Protein AF-A0A9J6G570-F1 (afdb_monomer_lite)

InterPro domains:
  IPR001507 Zona pellucida domain [PS51034] (1-101)

Sequence (110 aa):
MVIAINDRDKQFDMRVKSCVAHDGLRGPIQLTDDRGCVLRPKMLTAFMKVRDFSGRASVVAFSHFYAFKFPDTIEVQIQCVVEICRHGCPERLSRTREPPDGAGTYSSHQ

Radius of gyration: 17.65 Å; chains: 1; bounding box: 36×53×41 Å

Foldseek 3Di:
DKDFAADPVLFKDKDWAWKWKDPVPDDIDTQHHRRQHGPCCQAKPGWDKDAPPVNPGRIMTDIDGDLDDDPPDNDMDMDIDMDMDTNDDDDDDPPPVPDPPDDDDDDDDD

Secondary structure (DSSP, 8-state):
-EEEE--TT--EEEEEEEEEEE-SSSPPEESB-TTS-BS-TTTBPPPEEEEEETTTEEEEEE-PBPP---SS-S--EEEEEEEEEES-PPP---------S---------

Organism: Haemaphysalis longicornis (NCBI:txid44386)

pLDDT: mean 83.44, std 18.27, range [35.97, 96.62]

Structure (mmCIF, N/CA/C/O backbone):
data_AF-A0A9J6G570-F1
#
_entry.id   AF-A0A9J6G570-F1
#
loop_
_atom_site.group_PDB
_atom_site.id
_atom_site.type_symbol
_atom_site.label_atom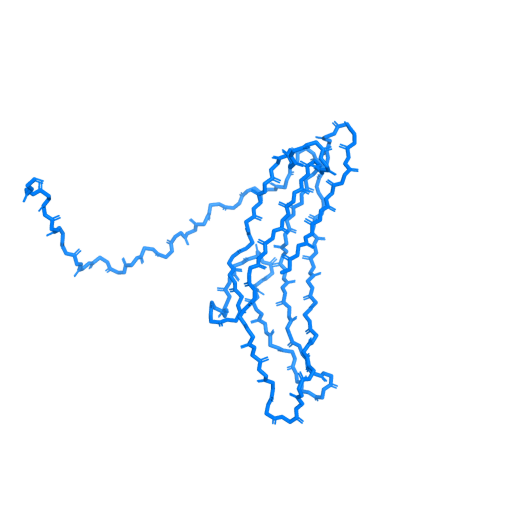_id
_atom_site.label_alt_id
_atom_site.label_comp_id
_atom_site.label_asym_id
_atom_site.label_entity_id
_atom_site.label_seq_id
_atom_site.pdbx_PDB_ins_code
_atom_site.Cartn_x
_atom_site.Cartn_y
_atom_site.Cartn_z
_atom_site.occupancy
_atom_site.B_iso_or_equiv
_atom_site.auth_seq_id
_atom_site.auth_comp_id
_atom_site.auth_asym_id
_atom_site.auth_atom_id
_atom_site.pdbx_PDB_model_num
ATOM 1 N N . MET A 1 1 ? 3.599 0.471 7.929 1.00 90.19 1 MET A N 1
ATOM 2 C CA . MET A 1 1 ? 3.703 -0.712 7.051 1.00 90.19 1 MET A CA 1
ATOM 3 C C . MET A 1 1 ? 4.549 -0.353 5.843 1.00 90.19 1 MET A C 1
ATOM 5 O O . MET A 1 1 ? 4.321 0.707 5.272 1.00 90.19 1 MET A O 1
ATOM 9 N N . VAL A 1 2 ? 5.511 -1.200 5.476 1.00 93.94 2 VAL A N 1
ATOM 10 C CA . VAL A 1 2 ? 6.401 -1.000 4.321 1.00 93.94 2 VAL A CA 1
ATOM 11 C C . VAL A 1 2 ? 6.408 -2.281 3.491 1.00 93.94 2 VAL A C 1
ATOM 13 O O . VAL A 1 2 ? 6.574 -3.365 4.042 1.00 93.94 2 VAL A O 1
ATOM 16 N N . ILE A 1 3 ? 6.220 -2.146 2.184 1.00 94.81 3 ILE A N 1
ATOM 17 C CA . ILE A 1 3 ? 6.318 -3.209 1.183 1.00 94.81 3 ILE A CA 1
ATOM 18 C C . ILE A 1 3 ? 7.387 -2.760 0.188 1.00 94.81 3 ILE A C 1
ATOM 20 O O . ILE A 1 3 ? 7.392 -1.597 -0.218 1.00 94.81 3 ILE A O 1
ATOM 24 N N . ALA A 1 4 ? 8.293 -3.651 -0.200 1.00 95.88 4 ALA A N 1
ATOM 25 C CA . ALA A 1 4 ? 9.381 -3.334 -1.117 1.00 95.88 4 ALA A CA 1
ATOM 26 C C . ALA A 1 4 ? 9.518 -4.410 -2.196 1.00 95.88 4 ALA A C 1
ATOM 28 O O . ALA A 1 4 ? 9.444 -5.602 -1.903 1.00 95.88 4 ALA A O 1
ATOM 29 N N . ILE A 1 5 ? 9.759 -3.973 -3.430 1.00 95.69 5 ILE A N 1
ATOM 30 C CA . ILE A 1 5 ? 10.184 -4.816 -4.547 1.00 95.69 5 ILE A CA 1
ATOM 31 C C . ILE A 1 5 ? 11.625 -4.451 -4.870 1.00 95.69 5 ILE A C 1
ATOM 33 O O . ILE A 1 5 ? 11.949 -3.277 -5.088 1.00 95.69 5 ILE A O 1
ATOM 37 N N . ASN A 1 6 ? 12.484 -5.462 -4.933 1.00 94.88 6 ASN A N 1
ATOM 38 C CA . ASN A 1 6 ? 13.850 -5.322 -5.406 1.00 94.88 6 ASN A CA 1
ATOM 39 C C . ASN A 1 6 ? 14.023 -6.093 -6.716 1.00 94.88 6 ASN A C 1
ATOM 41 O O . ASN A 1 6 ? 14.308 -7.288 -6.706 1.00 94.88 6 ASN A O 1
ATOM 45 N N . ASP A 1 7 ? 13.812 -5.394 -7.826 1.00 94.25 7 ASP A N 1
ATOM 46 C CA . ASP A 1 7 ? 13.990 -5.906 -9.177 1.00 94.25 7 ASP A CA 1
ATOM 47 C C . ASP A 1 7 ? 15.163 -5.192 -9.860 1.00 94.25 7 ASP A C 1
ATOM 49 O O . ASP A 1 7 ? 15.189 -3.962 -9.946 1.00 94.25 7 ASP A O 1
ATOM 53 N N . ARG A 1 8 ? 16.137 -5.966 -10.352 1.00 91.38 8 ARG A N 1
ATOM 54 C CA . ARG A 1 8 ? 17.337 -5.428 -11.011 1.00 91.38 8 ARG A CA 1
ATOM 55 C C . ARG A 1 8 ? 17.007 -4.777 -12.349 1.00 91.38 8 ARG A C 1
ATOM 57 O O . ARG A 1 8 ? 17.595 -3.748 -12.673 1.00 91.38 8 ARG A O 1
ATOM 64 N N . ASP A 1 9 ? 16.048 -5.343 -13.075 1.00 94.19 9 ASP A N 1
ATOM 65 C CA . ASP A 1 9 ? 15.684 -4.889 -14.419 1.00 94.19 9 ASP A CA 1
ATOM 66 C C . ASP A 1 9 ? 14.630 -3.771 -14.392 1.00 94.19 9 ASP A C 1
ATOM 68 O O . ASP A 1 9 ? 14.271 -3.228 -15.438 1.00 94.19 9 ASP A O 1
ATOM 72 N N . LYS A 1 10 ? 14.136 -3.412 -13.196 1.00 92.56 10 LYS A N 1
ATOM 73 C CA . LYS A 1 10 ? 13.122 -2.372 -12.949 1.00 92.56 10 LYS A CA 1
ATOM 74 C C . LYS A 1 10 ? 11.869 -2.519 -13.825 1.00 92.56 10 LYS A C 1
ATOM 76 O O . LYS A 1 10 ? 11.257 -1.534 -14.241 1.00 92.56 10 LYS A O 1
ATOM 81 N N . GLN A 1 11 ? 11.479 -3.756 -14.108 1.00 95.19 11 GLN A N 1
ATOM 82 C CA . GLN A 1 11 ? 10.301 -4.110 -14.887 1.00 95.19 11 GLN A CA 1
ATOM 83 C C . GLN A 1 11 ? 9.046 -4.235 -14.028 1.00 95.19 11 GLN A C 1
ATOM 85 O O . GLN A 1 11 ? 7.950 -4.176 -14.583 1.00 95.19 11 GLN A O 1
ATOM 90 N N . PHE A 1 12 ? 9.172 -4.407 -12.711 1.00 95.94 12 PHE A N 1
ATOM 91 C CA . PHE A 1 12 ? 8.022 -4.574 -11.822 1.00 95.94 12 PHE A CA 1
ATOM 92 C C . PHE A 1 12 ? 7.632 -3.289 -11.081 1.00 95.94 12 PHE A C 1
ATOM 94 O O . PHE A 1 12 ? 8.464 -2.562 -10.543 1.00 95.94 12 PHE A O 1
ATOM 101 N N . ASP A 1 13 ? 6.325 -3.043 -11.020 1.00 95.00 13 ASP A N 1
ATOM 102 C CA . ASP A 1 13 ? 5.670 -2.038 -10.183 1.00 95.00 13 ASP A CA 1
ATOM 103 C C . ASP A 1 13 ? 4.661 -2.734 -9.258 1.00 95.00 13 ASP A C 1
ATOM 105 O O . ASP A 1 13 ? 4.318 -3.903 -9.450 1.00 95.00 13 ASP A O 1
ATOM 109 N N . MET A 1 14 ? 4.158 -2.017 -8.257 1.00 94.56 14 MET A N 1
ATOM 110 C CA . MET A 1 14 ? 3.118 -2.530 -7.370 1.00 94.56 14 MET A CA 1
ATOM 111 C C . MET A 1 14 ? 2.086 -1.487 -6.975 1.00 94.56 14 MET A C 1
ATOM 113 O O . MET A 1 14 ? 2.322 -0.273 -6.993 1.00 94.56 14 MET A O 1
ATOM 117 N N . ARG A 1 15 ? 0.934 -2.001 -6.551 1.00 92.81 15 ARG A N 1
ATOM 118 C CA . ARG A 1 15 ? -0.160 -1.243 -5.958 1.00 92.81 15 ARG A CA 1
ATOM 119 C C . ARG A 1 15 ? -0.771 -2.031 -4.808 1.00 92.81 15 ARG A C 1
ATOM 121 O O . ARG A 1 15 ? -1.100 -3.204 -4.950 1.00 92.81 15 ARG A O 1
ATOM 128 N N . VAL A 1 16 ? -0.978 -1.369 -3.676 1.00 95.00 16 VAL A N 1
ATOM 129 C CA . VAL A 1 16 ? -1.739 -1.950 -2.565 1.00 95.00 16 VAL A CA 1
ATOM 130 C C . VAL A 1 16 ? -3.226 -1.727 -2.835 1.00 95.00 16 VAL A C 1
ATOM 132 O O . VAL A 1 16 ? -3.650 -0.589 -3.028 1.00 95.00 16 VAL A O 1
ATOM 135 N N . LYS A 1 17 ? -4.000 -2.813 -2.917 1.00 93.44 17 LYS A N 1
ATOM 136 C CA . LYS A 1 17 ? -5.437 -2.791 -3.223 1.00 93.44 17 LYS A CA 1
ATOM 137 C C . LYS A 1 17 ? -6.245 -2.639 -1.944 1.00 93.44 17 LYS A C 1
ATOM 139 O O . LYS A 1 17 ? -6.592 -1.532 -1.569 1.00 93.44 17 LYS A O 1
ATOM 144 N N . SER A 1 18 ? -6.497 -3.734 -1.243 1.00 95.06 18 SER A N 1
ATOM 145 C CA . SER A 1 18 ? -7.342 -3.744 -0.052 1.00 95.06 18 SER A CA 1
ATOM 146 C C . SER A 1 18 ? -6.537 -4.094 1.184 1.00 95.06 18 SER A C 1
ATOM 148 O O . SER A 1 18 ? -5.778 -5.057 1.150 1.00 95.06 18 SER A O 1
ATOM 150 N N . CYS A 1 19 ? -6.764 -3.377 2.277 1.00 96.62 19 CYS A N 1
ATOM 151 C CA . CYS A 1 19 ? -6.248 -3.700 3.596 1.00 96.62 19 CYS A CA 1
ATOM 152 C C . CYS A 1 19 ? -7.397 -3.884 4.587 1.00 96.62 19 CYS A C 1
ATOM 154 O O . CYS A 1 19 ? -8.342 -3.087 4.612 1.00 96.62 19 CYS A O 1
ATOM 156 N N . VAL A 1 20 ? -7.277 -4.901 5.434 1.00 95.94 20 VAL A N 1
ATOM 157 C CA . VAL A 1 20 ? -8.192 -5.202 6.537 1.00 95.94 20 VAL A CA 1
ATOM 158 C C . VAL A 1 20 ? -7.422 -5.304 7.845 1.00 95.94 20 VAL A C 1
ATOM 160 O O . VAL A 1 20 ? -6.264 -5.716 7.855 1.00 95.94 20 VAL A O 1
ATOM 163 N N . ALA A 1 21 ? -8.070 -4.927 8.941 1.00 94.50 21 ALA A N 1
ATOM 164 C CA . ALA A 1 21 ? -7.578 -5.143 10.294 1.00 94.50 21 ALA A CA 1
ATOM 165 C C . ALA A 1 21 ? -8.505 -6.088 11.056 1.00 94.50 21 ALA A C 1
ATOM 167 O O . ALA A 1 21 ? -9.720 -5.918 10.997 1.00 94.50 21 ALA A O 1
ATOM 168 N N . HIS A 1 22 ? -7.961 -7.037 11.805 1.00 92.62 22 HIS A N 1
ATOM 169 C CA . HIS A 1 22 ? -8.747 -7.921 12.668 1.00 92.62 22 HIS A CA 1
ATOM 170 C C . HIS A 1 22 ? -7.955 -8.335 13.912 1.00 92.62 22 HIS A C 1
ATOM 172 O O . HIS A 1 22 ? -6.730 -8.228 13.943 1.00 92.62 22 HIS A O 1
ATOM 178 N N . ASP A 1 23 ? -8.672 -8.808 14.928 1.00 91.19 23 ASP A N 1
ATOM 179 C CA . ASP A 1 23 ? -8.134 -9.388 16.166 1.00 91.19 23 ASP A CA 1
ATOM 180 C C . ASP A 1 23 ? -8.274 -10.922 16.218 1.00 91.19 23 ASP A C 1
ATOM 182 O O . ASP A 1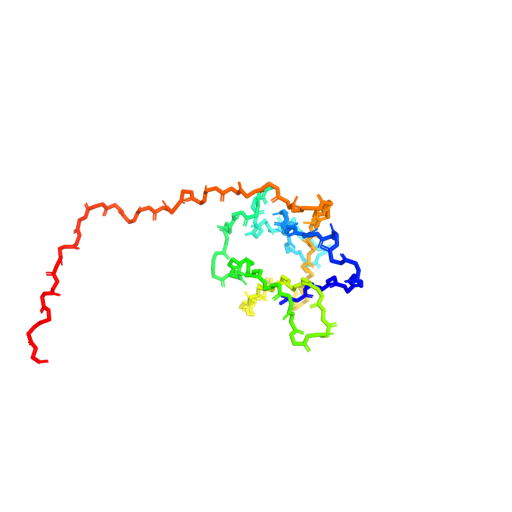 23 ? -7.898 -11.545 17.205 1.00 91.19 23 ASP A O 1
ATOM 186 N N . GLY A 1 24 ? -8.845 -11.536 15.174 1.00 86.75 24 GLY A N 1
ATOM 187 C CA . GLY A 1 24 ? -9.113 -12.978 15.120 1.00 86.75 24 GLY A CA 1
ATOM 188 C C . GLY A 1 24 ? -10.386 -13.423 15.853 1.00 86.75 24 GLY A C 1
ATOM 189 O O . GLY A 1 24 ? -10.767 -14.583 15.724 1.00 86.75 24 GLY A O 1
ATOM 190 N N . LEU A 1 25 ? -11.067 -12.521 16.569 1.00 85.81 25 LEU A N 1
ATOM 191 C CA . LEU A 1 25 ? -12.325 -12.794 17.276 1.00 85.81 25 LEU A CA 1
ATOM 192 C C . LEU A 1 25 ? -13.521 -12.137 16.581 1.00 85.81 25 LEU A C 1
ATOM 194 O O . LEU A 1 25 ? -14.577 -12.749 16.421 1.00 85.81 25 LEU A O 1
ATOM 198 N N . ARG A 1 26 ? -13.364 -10.875 16.180 1.00 82.44 26 ARG A N 1
ATOM 199 C CA . ARG A 1 26 ? -14.396 -10.051 15.550 1.00 82.44 26 ARG A CA 1
ATOM 200 C C . ARG A 1 26 ? -14.208 -10.013 14.035 1.00 82.44 26 ARG A C 1
ATOM 202 O O . ARG A 1 26 ? -13.151 -10.333 13.492 1.00 82.44 26 ARG A O 1
ATOM 209 N N . GLY A 1 27 ? -15.264 -9.586 13.342 1.00 85.94 27 GLY A N 1
ATOM 210 C CA . GLY A 1 27 ? -15.211 -9.370 11.899 1.00 85.94 27 GLY A CA 1
ATOM 211 C C . GLY A 1 27 ? -14.151 -8.326 11.504 1.00 85.94 27 GLY A C 1
ATOM 212 O O . GLY A 1 27 ? -13.891 -7.392 12.270 1.00 85.94 27 GLY A O 1
ATOM 213 N N . PRO A 1 28 ? -13.549 -8.453 10.308 1.00 92.88 28 PRO A N 1
ATOM 214 C CA . PRO A 1 28 ? -12.493 -7.556 9.862 1.00 92.88 28 PRO A CA 1
ATOM 215 C C . PRO A 1 28 ? -12.999 -6.122 9.658 1.00 92.88 28 PRO A C 1
ATOM 217 O O . PRO A 1 28 ? -14.070 -5.880 9.101 1.00 92.88 28 PRO A O 1
ATOM 220 N N . ILE A 1 29 ? -12.184 -5.148 10.056 1.00 93.62 29 ILE A N 1
ATOM 221 C CA . ILE A 1 29 ? -12.363 -3.729 9.756 1.00 93.62 29 ILE A CA 1
ATOM 222 C C . ILE A 1 29 ? -11.681 -3.425 8.427 1.00 93.62 29 ILE A C 1
ATOM 224 O O . ILE A 1 29 ? -10.460 -3.509 8.304 1.00 93.62 29 ILE A O 1
ATOM 228 N N . GLN A 1 30 ? -12.462 -2.989 7.444 1.00 96.50 30 GLN A N 1
ATOM 229 C CA . GLN A 1 30 ? -11.925 -2.539 6.166 1.00 96.50 30 GLN A CA 1
ATOM 230 C C . GLN A 1 30 ? -11.182 -1.198 6.327 1.00 96.50 30 GLN A C 1
ATOM 232 O O . GLN A 1 30 ? -11.791 -0.175 6.655 1.00 96.50 30 GLN A O 1
ATOM 237 N N . LEU A 1 31 ? -9.868 -1.194 6.085 1.00 96.00 31 LEU A N 1
ATOM 238 C CA . LEU A 1 31 ? -9.022 0.006 6.150 1.00 96.00 31 LEU A CA 1
ATOM 239 C C . LEU A 1 31 ? -8.959 0.733 4.805 1.00 96.00 31 LEU A C 1
ATOM 241 O O . LEU A 1 31 ? -8.964 1.967 4.774 1.00 96.00 31 LEU A O 1
ATOM 245 N N . THR A 1 32 ? -8.940 -0.021 3.705 1.00 95.88 32 THR A N 1
ATOM 246 C CA . THR A 1 32 ? -9.004 0.507 2.335 1.00 95.88 32 THR A CA 1
ATOM 247 C C . THR A 1 32 ? -10.005 -0.273 1.492 1.00 95.88 32 THR A C 1
ATOM 249 O O . THR A 1 32 ? -10.241 -1.449 1.759 1.00 95.88 32 THR A O 1
ATOM 252 N N . ASP A 1 33 ? -10.597 0.354 0.477 1.00 94.06 33 ASP A N 1
ATOM 253 C CA . ASP A 1 33 ? -11.430 -0.361 -0.499 1.00 94.06 33 ASP A CA 1
ATOM 254 C C . ASP A 1 33 ? -10.590 -1.303 -1.390 1.00 94.06 33 ASP A C 1
ATOM 256 O O . ASP A 1 33 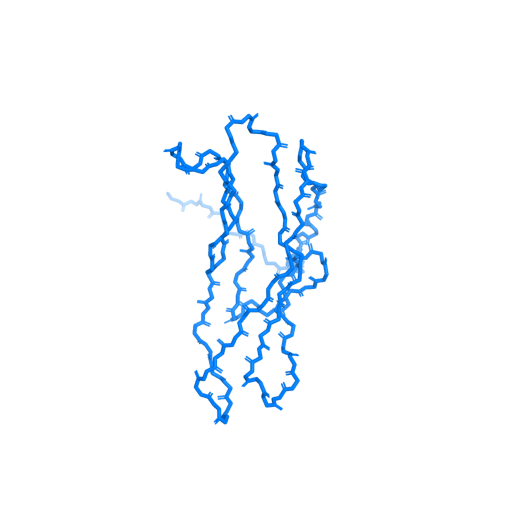? -9.373 -1.399 -1.258 1.00 94.06 33 ASP A O 1
ATOM 260 N N . ASP A 1 34 ? -11.227 -2.009 -2.319 1.00 92.81 34 ASP A N 1
ATOM 261 C CA . ASP A 1 34 ? -10.588 -2.890 -3.310 1.00 92.81 34 ASP A CA 1
ATOM 262 C C . ASP A 1 34 ? -9.672 -2.153 -4.312 1.00 92.81 34 ASP A C 1
ATOM 264 O O . ASP A 1 34 ? -8.942 -2.770 -5.103 1.00 92.81 34 ASP A O 1
ATOM 268 N N . ARG A 1 35 ? -9.683 -0.818 -4.284 1.00 89.44 35 ARG A N 1
ATOM 269 C CA . ARG A 1 35 ? -8.933 0.056 -5.187 1.00 89.44 35 ARG A CA 1
ATOM 270 C C . ARG A 1 35 ? -7.789 0.801 -4.500 1.00 89.44 35 ARG A C 1
ATOM 272 O O . ARG A 1 35 ? -6.985 1.387 -5.227 1.00 89.44 35 ARG A O 1
ATOM 279 N N . GLY A 1 36 ? -7.660 0.730 -3.176 1.00 90.44 36 GLY A N 1
ATOM 280 C CA . GLY A 1 36 ? -6.606 1.400 -2.403 1.00 90.44 36 GLY A CA 1
ATOM 281 C C . GLY A 1 36 ? -7.033 2.706 -1.740 1.00 90.44 36 GLY A C 1
ATOM 282 O O . GLY A 1 36 ? -6.202 3.368 -1.119 1.00 90.44 36 GLY A O 1
ATOM 283 N N . CYS A 1 37 ? -8.305 3.102 -1.835 1.00 93.19 37 CYS A N 1
ATOM 284 C CA . CYS A 1 37 ? -8.797 4.313 -1.185 1.00 93.19 37 CYS A CA 1
ATOM 285 C C . CYS A 1 37 ? -8.970 4.086 0.318 1.00 93.19 37 CYS A C 1
ATOM 287 O O . CYS A 1 37 ? -9.609 3.126 0.745 1.00 93.19 37 CYS A O 1
ATOM 289 N N . VAL A 1 38 ? -8.434 5.000 1.128 1.00 94.75 38 VAL A N 1
ATOM 290 C CA . VAL A 1 38 ? -8.499 4.918 2.592 1.00 94.75 38 VAL A CA 1
ATOM 291 C C . VAL A 1 38 ? -9.928 5.143 3.085 1.00 94.75 38 VAL A C 1
ATOM 293 O O . VAL A 1 38 ? -10.503 6.214 2.896 1.00 94.75 38 VAL 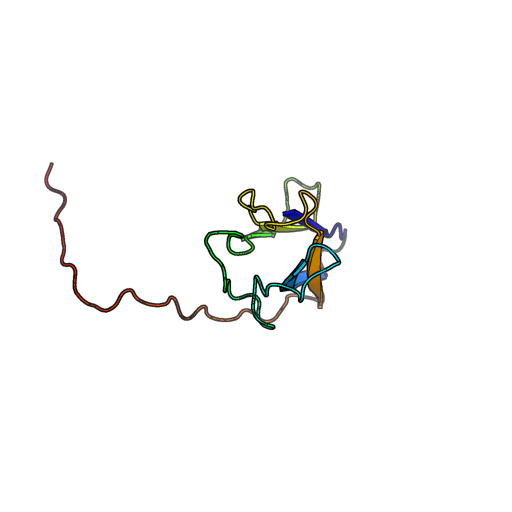A O 1
ATOM 296 N N . LEU A 1 39 ? -10.482 4.146 3.775 1.00 95.88 39 LEU A N 1
ATOM 297 C CA . LEU A 1 39 ? -11.806 4.198 4.403 1.00 95.88 39 LEU A CA 1
ATOM 298 C C . LEU A 1 39 ? -11.742 4.614 5.876 1.00 95.88 39 LEU A C 1
ATOM 300 O O . LEU A 1 39 ? -12.756 5.018 6.451 1.00 95.88 39 LEU A O 1
ATOM 304 N N . ARG A 1 40 ? -10.572 4.472 6.510 1.00 95.25 40 ARG A N 1
ATOM 305 C CA . ARG A 1 40 ? -10.343 4.746 7.937 1.00 95.25 40 ARG A CA 1
ATOM 306 C C . ARG A 1 40 ? -9.066 5.580 8.140 1.00 95.25 40 ARG A C 1
ATOM 308 O O . ARG A 1 40 ? -8.065 5.061 8.631 1.00 95.25 40 ARG A O 1
ATOM 315 N N . PRO A 1 41 ? -9.093 6.887 7.817 1.00 93.56 41 PRO A N 1
ATOM 316 C CA . PRO A 1 41 ? -7.904 7.748 7.853 1.00 93.56 41 PRO A CA 1
ATOM 317 C C . PRO A 1 41 ? -7.319 7.952 9.257 1.00 93.56 41 PRO A C 1
ATOM 319 O O . PRO A 1 41 ? -6.149 8.285 9.391 1.00 93.56 41 PRO A O 1
ATOM 322 N N . LYS A 1 42 ? -8.107 7.707 10.314 1.00 92.38 42 LYS A N 1
ATOM 323 C CA . LYS A 1 42 ? -7.628 7.720 11.708 1.00 92.38 42 LYS A CA 1
ATOM 324 C C . LYS A 1 42 ? -6.785 6.495 12.084 1.00 92.38 42 LYS A C 1
ATOM 326 O O . LYS A 1 42 ? -6.184 6.498 13.147 1.00 92.38 42 LYS A O 1
ATOM 331 N N . MET A 1 43 ? -6.781 5.447 11.260 1.00 92.81 43 MET A N 1
ATOM 332 C CA . MET A 1 43 ? -6.094 4.179 11.540 1.00 92.81 43 MET A CA 1
ATOM 333 C C . MET A 1 43 ? -4.918 3.961 10.592 1.00 92.81 43 MET A C 1
ATOM 335 O O . MET A 1 43 ? -3.887 3.438 11.000 1.00 92.81 43 MET A O 1
ATOM 339 N N . LEU A 1 44 ? -5.070 4.363 9.329 1.00 93.69 44 LEU A N 1
ATOM 340 C CA . LEU A 1 44 ? -4.091 4.129 8.276 1.00 93.69 44 LEU A CA 1
ATOM 341 C C . LEU A 1 44 ? -4.075 5.306 7.294 1.00 93.69 44 LEU A C 1
ATOM 343 O O . LEU A 1 44 ? -5.131 5.767 6.862 1.00 93.69 44 LEU A O 1
ATOM 347 N N . THR A 1 45 ? -2.886 5.772 6.915 1.00 94.38 45 THR A N 1
ATOM 348 C CA . THR A 1 45 ? -2.717 6.769 5.848 1.00 94.38 45 THR A CA 1
ATOM 349 C C . THR A 1 45 ? -2.826 6.137 4.460 1.00 94.38 45 THR A C 1
ATOM 351 O O . THR A 1 45 ? -2.764 4.916 4.303 1.00 94.38 45 THR A O 1
ATOM 354 N N . ALA A 1 46 ? -2.923 6.961 3.416 1.00 92.69 46 ALA A N 1
ATOM 355 C CA . ALA A 1 46 ? -2.777 6.464 2.051 1.00 92.69 46 ALA A CA 1
ATOM 356 C C . ALA A 1 46 ? -1.387 5.836 1.855 1.00 92.69 46 ALA A C 1
ATOM 358 O O . ALA A 1 46 ? -0.415 6.255 2.488 1.00 92.69 46 ALA A O 1
ATOM 359 N N . PHE A 1 47 ? -1.295 4.826 0.989 1.00 94.38 47 PHE A N 1
ATOM 360 C CA . PHE A 1 47 ? -0.002 4.263 0.617 1.00 94.38 47 PHE A CA 1
ATOM 361 C C . PHE A 1 47 ? 0.738 5.237 -0.298 1.00 94.38 47 PHE A C 1
ATOM 363 O O . PHE A 1 47 ? 0.274 5.551 -1.393 1.00 94.38 47 PHE A O 1
ATOM 370 N N . MET A 1 48 ? 1.901 5.691 0.151 1.00 93.44 48 MET A N 1
ATOM 371 C CA . MET A 1 48 ? 2.852 6.434 -0.662 1.00 93.44 48 MET A CA 1
ATOM 372 C C . MET A 1 48 ? 3.747 5.453 -1.409 1.00 93.44 48 MET A C 1
ATOM 374 O O . MET A 1 48 ? 4.211 4.470 -0.829 1.00 93.44 48 MET A O 1
ATOM 378 N N . LYS A 1 49 ? 3.996 5.729 -2.690 1.00 93.62 49 LYS A N 1
ATOM 379 C CA . LYS A 1 49 ? 4.867 4.924 -3.546 1.00 93.62 49 LYS A CA 1
ATOM 380 C C . LYS A 1 49 ? 6.107 5.722 -3.929 1.00 93.62 49 LYS A C 1
ATOM 382 O O . LYS A 1 49 ? 5.992 6.826 -4.449 1.00 93.62 49 LYS A O 1
ATOM 387 N N . VAL A 1 50 ? 7.277 5.137 -3.707 1.00 93.56 50 VAL A N 1
ATOM 388 C CA . VAL A 1 50 ? 8.584 5.686 -4.075 1.00 93.56 50 VAL A CA 1
ATOM 389 C C . VAL A 1 50 ? 9.258 4.699 -5.017 1.00 93.56 50 VAL A C 1
ATOM 391 O O . VAL A 1 50 ? 9.290 3.500 -4.743 1.00 93.56 50 VAL A O 1
ATOM 394 N N . ARG A 1 51 ? 9.783 5.195 -6.135 1.00 92.31 51 ARG A N 1
ATOM 395 C CA . ARG A 1 51 ? 10.627 4.419 -7.050 1.00 92.31 51 ARG A CA 1
ATOM 396 C C . ARG A 1 51 ? 12.090 4.724 -6.754 1.00 92.31 51 ARG A C 1
ATOM 398 O O . ARG A 1 51 ? 12.398 5.830 -6.321 1.00 92.31 51 ARG A O 1
ATOM 405 N N . ASP A 1 52 ? 12.959 3.746 -6.979 1.00 89.56 52 ASP A N 1
ATOM 406 C CA . ASP A 1 52 ? 14.405 3.861 -6.778 1.00 89.56 52 ASP A CA 1
ATOM 407 C C . ASP A 1 52 ? 14.789 4.337 -5.371 1.00 89.56 52 ASP A C 1
ATOM 409 O O . ASP A 1 52 ? 15.408 5.383 -5.174 1.00 89.56 52 ASP A O 1
ATOM 413 N N . PHE A 1 53 ? 14.444 3.534 -4.361 1.00 90.19 53 PHE A N 1
ATOM 414 C CA . PHE A 1 53 ? 14.739 3.829 -2.960 1.00 90.19 53 PHE A CA 1
ATOM 415 C C . PHE A 1 53 ? 16.234 3.646 -2.659 1.00 90.19 53 PHE A C 1
ATOM 417 O O . PHE A 1 53 ? 16.673 2.601 -2.171 1.00 90.19 53 PHE A O 1
ATOM 424 N N . SER A 1 54 ? 17.028 4.661 -3.012 1.00 87.00 54 SER A N 1
ATOM 425 C CA . SER A 1 54 ? 18.479 4.749 -2.780 1.00 87.00 54 SER A CA 1
ATOM 426 C C . SER A 1 54 ? 19.251 3.496 -3.223 1.00 87.00 54 SER A C 1
ATOM 428 O O . SER A 1 54 ? 20.176 3.057 -2.543 1.00 87.00 54 SER A O 1
ATOM 430 N N . GLY A 1 55 ? 18.820 2.866 -4.322 1.00 82.94 55 GLY A N 1
ATOM 431 C CA . GLY A 1 55 ? 19.403 1.624 -4.847 1.00 82.94 55 GLY A CA 1
ATOM 432 C C . GLY A 1 55 ? 19.151 0.364 -4.006 1.00 82.94 55 GLY A C 1
ATOM 433 O O . GLY A 1 55 ? 19.584 -0.714 -4.398 1.00 82.94 55 GLY A O 1
ATOM 434 N N . ARG A 1 56 ? 18.447 0.463 -2.870 1.00 87.56 56 ARG A N 1
ATOM 435 C CA . ARG A 1 56 ? 18.121 -0.680 -1.994 1.00 87.56 56 ARG A CA 1
ATOM 436 C C . ARG A 1 56 ? 16.869 -1.430 -2.443 1.00 87.56 56 ARG A C 1
ATOM 438 O O . ARG A 1 56 ? 16.732 -2.615 -2.156 1.00 87.56 56 ARG A O 1
ATOM 445 N N . ALA A 1 57 ? 15.952 -0.732 -3.109 1.00 92.62 57 ALA A N 1
ATOM 446 C CA . ALA A 1 57 ? 14.747 -1.307 -3.689 1.00 92.62 57 ALA A CA 1
ATOM 447 C C . ALA A 1 57 ? 14.325 -0.524 -4.937 1.00 92.62 57 ALA A C 1
ATOM 449 O O . ALA A 1 57 ? 14.437 0.703 -4.983 1.00 92.62 57 ALA A O 1
ATOM 450 N N . SER A 1 58 ? 13.802 -1.243 -5.928 1.00 94.00 58 SER A N 1
ATOM 451 C CA . SER A 1 58 ? 13.259 -0.668 -7.163 1.00 94.00 58 SER A CA 1
ATOM 452 C C . SER A 1 58 ? 11.951 0.093 -6.926 1.00 94.00 58 SER A C 1
ATOM 454 O O . SER A 1 58 ? 11.759 1.179 -7.470 1.00 94.00 58 SER A O 1
ATOM 456 N N . VAL A 1 59 ? 11.074 -0.425 -6.059 1.00 95.56 59 VAL A N 1
ATOM 457 C CA . VAL A 1 59 ? 9.814 0.224 -5.673 1.00 95.56 59 VAL A CA 1
ATOM 458 C C . VAL A 1 59 ? 9.554 -0.032 -4.193 1.00 95.56 59 VAL A C 1
ATOM 460 O O . VAL A 1 59 ? 9.707 -1.155 -3.716 1.00 95.56 59 VAL A O 1
ATOM 463 N N . VAL A 1 60 ? 9.130 0.996 -3.467 1.00 96.19 60 VAL A N 1
ATOM 464 C CA . VAL A 1 60 ? 8.688 0.918 -2.071 1.00 96.19 60 VAL A CA 1
ATOM 465 C C . VAL A 1 60 ? 7.296 1.521 -1.963 1.00 96.19 60 VAL A C 1
ATOM 467 O O . VAL A 1 60 ? 7.056 2.626 -2.442 1.00 96.19 60 VAL A O 1
ATOM 470 N N . ALA A 1 61 ? 6.380 0.807 -1.318 1.00 95.50 61 ALA A N 1
ATOM 471 C CA . ALA A 1 61 ? 5.064 1.299 -0.946 1.00 95.50 61 ALA A CA 1
ATOM 472 C C . ALA A 1 61 ? 4.959 1.298 0.578 1.00 95.50 61 ALA A C 1
ATOM 474 O O . ALA A 1 61 ? 5.170 0.268 1.219 1.00 95.50 61 ALA A O 1
ATOM 475 N N . PHE A 1 62 ? 4.638 2.440 1.175 1.00 95.25 62 PHE A N 1
ATOM 476 C CA . PHE A 1 62 ? 4.543 2.548 2.624 1.00 95.25 62 PHE A CA 1
ATOM 477 C C . PHE A 1 62 ? 3.331 3.349 3.066 1.00 95.25 62 PHE A C 1
ATOM 479 O O . PHE A 1 62 ? 2.856 4.244 2.373 1.00 95.25 62 PHE A O 1
ATOM 486 N N . SER A 1 63 ? 2.834 3.005 4.245 1.00 95.38 63 SER A N 1
ATOM 487 C CA . SER A 1 63 ? 1.742 3.705 4.905 1.00 95.38 63 SER A CA 1
ATOM 488 C C . SER A 1 63 ? 1.993 3.764 6.408 1.00 95.38 63 SER A C 1
ATOM 490 O O . SER A 1 63 ? 2.479 2.795 7.008 1.00 95.38 63 SER A O 1
ATOM 492 N N . HIS A 1 64 ? 1.662 4.892 7.025 1.00 93.81 64 HIS A N 1
ATOM 493 C CA . HIS A 1 64 ? 1.681 5.048 8.469 1.00 93.81 64 HIS A CA 1
ATOM 494 C C . HIS A 1 64 ? 0.384 4.485 9.044 1.00 93.81 64 HIS A C 1
ATOM 496 O O . HIS A 1 64 ? -0.710 4.825 8.592 1.00 93.81 64 HIS A O 1
ATOM 502 N N . PHE A 1 65 ? 0.514 3.616 10.043 1.00 90.25 65 PHE A N 1
ATOM 503 C CA . PHE A 1 65 ? -0.620 3.195 10.850 1.00 90.25 65 PHE A CA 1
ATOM 504 C C . PHE A 1 65 ? -0.552 3.936 12.181 1.00 90.25 65 PHE A C 1
ATOM 506 O O 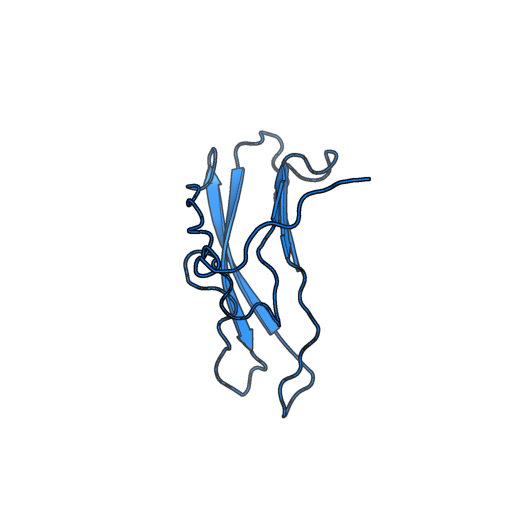. PHE A 1 65 ? 0.517 4.049 12.782 1.00 90.25 65 PHE A O 1
ATOM 513 N N . TYR A 1 66 ? -1.688 4.454 12.622 1.00 89.25 66 TYR A N 1
ATOM 514 C CA . TYR A 1 66 ? -1.823 5.010 13.959 1.00 89.25 66 TYR A CA 1
ATOM 515 C C . TYR A 1 66 ? -2.235 3.874 14.881 1.00 89.25 66 TYR A C 1
ATOM 517 O O . TYR A 1 66 ? -3.136 3.111 14.540 1.00 89.25 66 TYR A O 1
ATOM 525 N N . ALA A 1 67 ? -1.561 3.728 16.020 1.00 79.75 67 ALA A N 1
ATOM 526 C CA . ALA A 1 67 ? -1.876 2.664 16.961 1.00 79.75 67 ALA A CA 1
ATOM 527 C C . ALA A 1 67 ? -3.359 2.734 17.369 1.00 79.75 67 ALA A C 1
ATOM 529 O O . ALA A 1 67 ? -3.843 3.762 17.841 1.00 79.75 67 ALA A O 1
ATOM 530 N N . PHE A 1 68 ? -4.073 1.630 17.177 1.00 79.25 68 PHE A N 1
ATOM 531 C CA . PHE A 1 68 ? -5.445 1.433 17.626 1.00 79.25 68 PHE A CA 1
ATOM 532 C C . PHE A 1 68 ? -5.539 0.067 18.299 1.00 79.25 68 PHE A C 1
ATOM 534 O O . PHE A 1 68 ? -4.701 -0.800 18.064 1.00 79.25 68 PHE A O 1
ATOM 541 N N . LYS A 1 69 ? -6.559 -0.122 19.134 1.00 77.31 69 LYS A N 1
ATOM 542 C CA . LYS A 1 69 ? -6.837 -1.407 19.777 1.00 77.31 69 LYS A CA 1
ATOM 543 C C . LYS A 1 69 ? -8.277 -1.822 19.538 1.00 77.31 69 LYS A C 1
ATOM 545 O O . LYS A 1 69 ? -9.157 -0.961 19.436 1.00 77.31 69 LYS A O 1
ATOM 550 N N . PHE A 1 70 ? -8.510 -3.127 19.501 1.00 76.56 70 PHE A N 1
ATOM 551 C CA . PHE A 1 70 ? -9.850 -3.662 19.686 1.00 76.56 70 PHE A CA 1
ATOM 552 C C . PHE A 1 70 ? -10.211 -3.616 21.188 1.00 76.56 70 PHE A C 1
ATOM 554 O O . PHE A 1 70 ? -9.318 -3.526 22.032 1.00 76.56 70 PHE A O 1
ATOM 561 N N . PRO A 1 71 ? -11.504 -3.585 21.564 1.00 78.25 71 PRO A N 1
ATOM 562 C CA . PRO A 1 71 ? -11.899 -3.496 22.973 1.00 78.25 71 PRO A CA 1
ATOM 563 C C . PRO A 1 71 ? -11.452 -4.700 23.812 1.00 78.25 71 PRO A C 1
ATOM 565 O O . PRO A 1 71 ? -11.104 -4.521 24.977 1.00 78.25 71 PRO A O 1
ATOM 568 N N . ASP A 1 72 ? -11.436 -5.890 23.202 1.00 80.00 72 ASP A N 1
ATOM 569 C CA . ASP A 1 72 ? -11.250 -7.164 23.907 1.00 80.00 72 ASP A CA 1
ATOM 570 C C . ASP A 1 72 ? -9.815 -7.700 23.810 1.00 80.00 72 ASP A C 1
ATOM 572 O O . ASP A 1 72 ? -9.400 -8.503 24.643 1.00 80.00 72 ASP A O 1
ATOM 576 N N . THR A 1 73 ? -9.044 -7.261 22.808 1.00 82.44 73 THR A N 1
ATOM 577 C CA . THR A 1 73 ? -7.669 -7.717 22.580 1.00 82.44 73 THR A CA 1
ATOM 578 C C . THR A 1 73 ? -6.727 -6.548 22.319 1.00 82.44 73 THR A C 1
ATOM 580 O O . THR A 1 73 ? -7.092 -5.497 21.785 1.00 82.44 73 THR A O 1
ATOM 583 N N . ILE A 1 74 ? -5.468 -6.757 22.688 1.00 82.81 74 ILE A N 1
ATOM 584 C CA . ILE A 1 74 ? -4.375 -5.834 22.373 1.00 82.81 74 ILE A CA 1
ATOM 585 C C . ILE A 1 74 ? -3.714 -6.146 21.025 1.00 82.81 74 ILE A C 1
ATOM 587 O O . ILE A 1 74 ? -2.949 -5.328 20.521 1.00 82.81 74 ILE A O 1
ATOM 591 N N . GLU A 1 75 ? -3.984 -7.320 20.451 1.00 86.06 75 GLU A N 1
ATOM 592 C CA . GLU A 1 75 ? -3.373 -7.771 19.205 1.00 86.06 75 GLU A CA 1
ATOM 593 C C . GLU A 1 75 ? -4.185 -7.294 17.997 1.00 86.06 75 GLU A C 1
ATOM 595 O O . GLU A 1 75 ? -5.406 -7.439 17.942 1.00 86.06 75 GLU A O 1
ATOM 600 N N . VAL A 1 76 ? -3.486 -6.731 17.012 1.00 88.94 76 VAL A N 1
ATOM 601 C CA . VAL A 1 76 ? -4.069 -6.254 15.759 1.00 88.94 76 VAL A CA 1
ATOM 602 C C . VAL A 1 76 ? -3.278 -6.838 14.601 1.00 88.94 76 VAL A C 1
ATOM 604 O O . VAL A 1 76 ? -2.082 -6.582 14.462 1.00 88.94 76 VAL A O 1
ATOM 607 N N . GLN A 1 77 ? -3.966 -7.558 13.724 1.00 91.25 77 GLN A N 1
ATOM 608 C CA . GLN A 1 77 ? -3.405 -8.089 12.490 1.00 91.25 77 GLN A CA 1
ATOM 609 C C . GLN A 1 77 ? -3.887 -7.245 11.314 1.00 91.25 77 GLN A C 1
ATOM 611 O O . GLN A 1 77 ? -5.087 -7.048 11.133 1.00 91.25 77 GLN A O 1
ATOM 616 N N . ILE A 1 78 ? -2.945 -6.729 10.520 1.00 92.94 78 ILE A N 1
ATOM 617 C CA . ILE A 1 78 ? -3.229 -5.969 9.299 1.00 92.94 78 ILE A CA 1
ATOM 618 C C . ILE A 1 78 ? -2.835 -6.828 8.103 1.00 92.94 78 ILE A C 1
ATOM 620 O O . ILE A 1 78 ? -1.664 -7.161 7.929 1.00 92.94 78 ILE A O 1
ATOM 624 N N . GLN A 1 79 ? -3.810 -7.149 7.260 1.00 95.00 79 GLN A N 1
ATOM 625 C CA . GLN A 1 79 ? -3.617 -7.934 6.046 1.00 95.00 79 GLN A CA 1
ATOM 626 C C . GLN A 1 79 ? -3.912 -7.066 4.828 1.00 95.00 79 GLN A C 1
ATOM 628 O O . GLN A 1 79 ? -4.954 -6.415 4.779 1.00 95.00 79 GLN A O 1
ATOM 633 N N . CYS A 1 80 ? -3.014 -7.060 3.841 1.00 96.06 80 CYS A N 1
ATOM 634 C CA . CYS A 1 80 ? -3.184 -6.285 2.614 1.00 96.06 80 CYS A CA 1
ATOM 635 C C . CYS A 1 80 ? -3.001 -7.147 1.363 1.00 96.06 80 CYS A C 1
ATOM 637 O O . CYS A 1 80 ? -2.084 -7.961 1.286 1.00 96.06 80 CYS A O 1
ATOM 639 N N . VAL A 1 81 ? -3.833 -6.901 0.353 1.00 96.19 81 VAL A N 1
ATOM 640 C CA . VAL A 1 81 ? -3.707 -7.470 -0.991 1.00 96.19 81 VAL A CA 1
ATOM 641 C C . VAL A 1 81 ? -2.851 -6.536 -1.838 1.00 96.19 81 VAL A C 1
ATOM 643 O O . VAL A 1 81 ? -3.185 -5.361 -2.009 1.00 96.19 81 VAL A O 1
ATOM 646 N N . VAL A 1 82 ? -1.757 -7.062 -2.383 1.00 95.88 82 VAL A N 1
ATOM 647 C CA . VAL A 1 82 ? -0.824 -6.322 -3.240 1.00 95.88 82 VAL A CA 1
ATOM 648 C C . VAL A 1 82 ? -0.919 -6.861 -4.661 1.00 95.88 82 VAL A C 1
ATOM 650 O O . VAL A 1 82 ? -0.833 -8.063 -4.888 1.00 95.88 82 VAL A O 1
ATOM 653 N N . GLU A 1 83 ? -1.105 -5.960 -5.616 1.00 95.06 83 GLU A N 1
ATOM 654 C CA . GLU A 1 83 ? -1.068 -6.248 -7.046 1.00 95.06 83 GLU A CA 1
ATOM 655 C C . GLU A 1 83 ? 0.307 -5.865 -7.584 1.00 95.06 83 GLU A C 1
ATOM 657 O O . GLU A 1 83 ? 0.784 -4.755 -7.338 1.00 95.06 83 GLU A O 1
ATOM 662 N N . ILE A 1 84 ? 0.940 -6.794 -8.296 1.00 94.81 84 ILE A N 1
ATOM 663 C CA . ILE A 1 84 ? 2.236 -6.598 -8.944 1.00 94.81 84 ILE A CA 1
ATOM 664 C C . ILE A 1 84 ? 1.988 -6.541 -10.447 1.00 94.81 84 ILE A C 1
ATOM 666 O O . ILE A 1 84 ? 1.305 -7.403 -10.999 1.00 94.81 84 ILE A O 1
ATOM 670 N N . CYS A 1 85 ? 2.537 -5.525 -11.103 1.00 94.88 85 CYS A N 1
ATOM 671 C CA . CYS A 1 85 ? 2.316 -5.262 -12.519 1.00 94.88 85 CYS A CA 1
ATOM 672 C C . CYS A 1 85 ? 3.658 -5.136 -13.234 1.00 94.88 85 CYS A C 1
ATOM 674 O O . CYS A 1 85 ? 4.600 -4.551 -12.699 1.00 94.88 85 CYS A O 1
ATOM 676 N N . ARG A 1 86 ? 3.745 -5.637 -14.466 1.00 95.25 86 ARG A N 1
ATOM 677 C CA . ARG A 1 86 ? 4.908 -5.394 -15.323 1.00 95.25 86 ARG A CA 1
ATOM 678 C C . ARG A 1 86 ? 4.751 -4.037 -16.016 1.00 95.25 86 ARG A C 1
ATOM 680 O O . ARG A 1 86 ? 3.680 -3.744 -16.531 1.00 95.25 86 ARG A O 1
ATOM 687 N N . HIS A 1 87 ? 5.806 -3.230 -16.037 1.00 91.19 87 HIS A N 1
ATOM 688 C CA . HIS A 1 87 ? 5.884 -1.902 -16.665 1.00 91.19 87 HIS A CA 1
ATOM 689 C C . HIS A 1 87 ? 4.954 -0.821 -16.085 1.00 91.19 87 HIS A C 1
ATOM 691 O O . HIS A 1 87 ? 4.783 0.234 -16.690 1.00 91.19 87 HIS A O 1
ATOM 697 N N . GLY A 1 88 ? 4.402 -1.041 -14.891 1.00 91.31 88 GLY A N 1
ATOM 698 C CA . GLY A 1 88 ? 3.536 -0.079 -14.211 1.00 91.31 88 GLY A CA 1
ATOM 699 C C . GLY A 1 88 ? 2.167 -0.656 -13.881 1.00 91.31 88 GLY A C 1
ATOM 700 O O . GLY A 1 88 ? 1.580 -1.394 -14.667 1.00 91.31 88 GLY A O 1
ATOM 701 N N . CYS A 1 89 ? 1.645 -0.313 -12.704 1.00 91.50 89 CYS A N 1
ATOM 702 C CA . CYS A 1 89 ? 0.242 -0.579 -12.396 1.00 91.50 89 CYS A CA 1
ATOM 703 C C . CYS A 1 89 ? -0.643 0.558 -12.924 1.00 91.50 89 CYS A C 1
ATOM 705 O O . CYS A 1 89 ? -0.207 1.710 -12.874 1.00 91.50 89 CYS A O 1
ATOM 707 N N . PRO A 1 90 ? -1.882 0.273 -13.371 1.00 85.56 90 PRO A N 1
ATOM 708 C CA . PRO A 1 90 ? -2.819 1.302 -13.805 1.00 85.56 90 PRO A CA 1
ATOM 709 C C . PRO A 1 90 ? -2.975 2.388 -12.737 1.00 85.56 90 PRO A C 1
ATOM 711 O O . PRO A 1 90 ? -3.400 2.113 -11.610 1.00 85.56 90 PRO A O 1
ATOM 714 N N . GLU A 1 91 ? -2.602 3.618 -13.086 1.00 69.75 91 GLU A N 1
ATOM 715 C CA . GLU A 1 91 ? -2.757 4.768 -12.208 1.00 69.75 91 GLU A CA 1
ATOM 716 C C . GLU A 1 91 ? -4.234 5.160 -12.169 1.00 69.75 91 GLU A C 1
ATOM 718 O O . GLU A 1 91 ? -4.907 5.239 -13.199 1.00 69.75 91 GLU A O 1
ATOM 723 N N . ARG A 1 92 ? -4.771 5.375 -10.969 1.00 63.72 92 ARG A N 1
ATOM 724 C CA . ARG A 1 92 ? -6.115 5.923 -10.825 1.00 63.72 92 ARG A CA 1
ATOM 725 C C . ARG A 1 92 ? -5.978 7.371 -10.404 1.00 63.72 92 ARG A C 1
ATOM 727 O O . ARG A 1 92 ? -5.435 7.639 -9.338 1.00 63.72 92 ARG A O 1
ATOM 734 N N . LEU A 1 93 ? -6.551 8.262 -11.213 1.00 53.59 93 LEU A N 1
ATOM 735 C CA . LEU A 1 93 ? -6.882 9.622 -10.811 1.00 53.59 93 LEU A CA 1
ATOM 736 C C . LEU A 1 93 ? -7.652 9.526 -9.495 1.00 53.59 93 LEU A C 1
ATOM 738 O O . LEU A 1 93 ? -8.802 9.069 -9.465 1.00 53.59 93 LEU A O 1
ATOM 742 N N . SER A 1 94 ? -7.008 9.897 -8.392 1.00 49.78 94 SER A N 1
ATOM 743 C CA . SER A 1 94 ? -7.738 10.185 -7.175 1.00 49.78 94 SER A CA 1
ATOM 744 C C . SER A 1 94 ? -8.753 11.245 -7.568 1.00 49.78 94 SER A C 1
ATOM 746 O O . SER A 1 94 ? -8.374 12.354 -7.940 1.00 49.78 94 SER A O 1
ATOM 748 N N . ARG A 1 95 ? -10.048 10.934 -7.468 1.00 46.81 95 ARG A N 1
ATOM 749 C CA . ARG A 1 95 ? -10.961 11.999 -7.079 1.00 46.81 95 ARG A CA 1
ATOM 750 C C . ARG A 1 95 ? -10.446 12.410 -5.714 1.00 46.81 95 ARG A C 1
ATOM 752 O O . ARG A 1 95 ? -10.750 11.757 -4.716 1.00 46.81 95 ARG A O 1
ATOM 759 N N . THR A 1 96 ? -9.576 13.415 -5.687 1.00 44.47 96 THR A N 1
ATOM 760 C CA . THR A 1 96 ? -9.479 14.294 -4.540 1.00 44.47 96 THR A CA 1
ATOM 761 C C . THR A 1 96 ? -10.932 14.542 -4.184 1.00 44.47 96 THR A C 1
ATOM 763 O O . THR A 1 96 ? -11.703 14.988 -5.032 1.00 44.47 96 THR A O 1
ATOM 766 N N . ARG A 1 97 ? -11.371 14.101 -3.004 1.00 47.03 97 ARG A N 1
ATOM 767 C CA . ARG A 1 97 ? -12.575 14.703 -2.454 1.00 47.03 97 ARG A CA 1
ATOM 768 C C . ARG A 1 97 ? -12.178 16.162 -2.307 1.00 47.03 97 ARG A C 1
ATOM 770 O O . ARG A 1 97 ? -11.452 16.486 -1.370 1.00 47.03 97 ARG A O 1
ATOM 777 N N . GLU A 1 98 ? -12.526 16.975 -3.301 1.00 39.22 98 GLU A N 1
ATOM 778 C CA . GLU A 1 98 ? -12.583 18.414 -3.138 1.00 39.22 98 GLU A CA 1
ATOM 779 C C . GLU A 1 98 ? -13.314 18.636 -1.809 1.00 39.22 98 GLU A C 1
ATOM 781 O O . GLU A 1 98 ? -14.369 18.024 -1.576 1.00 39.22 98 GLU A O 1
ATOM 786 N N . PRO A 1 99 ? -12.721 19.389 -0.869 1.00 46.28 99 PRO A N 1
ATOM 787 C CA . PRO A 1 99 ? -13.506 19.954 0.212 1.00 46.28 99 PRO A CA 1
ATOM 788 C C . PRO A 1 99 ? -14.715 20.637 -0.441 1.00 46.28 99 PRO A C 1
ATOM 790 O O . PRO A 1 99 ? -14.520 21.276 -1.473 1.00 46.28 99 PRO A O 1
ATOM 793 N N . PRO A 1 100 ? -15.944 20.487 0.082 1.00 43.69 100 PRO A N 1
ATOM 794 C CA . PRO A 1 100 ? -17.075 21.224 -0.465 1.00 43.69 100 PRO A CA 1
ATOM 795 C C . PRO A 1 100 ? -16.697 22.707 -0.524 1.00 43.69 100 PRO A C 1
ATOM 797 O O . PRO A 1 100 ? -16.298 23.278 0.494 1.00 43.69 100 PRO A O 1
ATOM 800 N N . ASP A 1 101 ? -16.745 23.274 -1.729 1.00 45.62 101 ASP A N 1
ATOM 801 C CA . ASP A 1 101 ? -16.419 24.665 -2.023 1.00 45.62 101 ASP A CA 1
ATOM 802 C C . ASP A 1 101 ? -17.074 25.591 -0.994 1.00 45.62 101 ASP A C 1
ATOM 804 O O . ASP A 1 101 ? -18.301 25.654 -0.895 1.00 45.62 101 ASP A O 1
ATOM 808 N N . GLY A 1 102 ? -16.267 26.287 -0.187 1.00 53.41 102 GLY A N 1
ATOM 809 C CA . GLY A 1 102 ? -16.839 27.154 0.843 1.00 53.41 102 GLY A CA 1
ATOM 810 C C . GLY A 1 102 ? -15.920 27.772 1.895 1.00 53.41 102 GLY A C 1
ATOM 811 O O . GLY A 1 102 ? -16.440 28.243 2.901 1.00 53.41 102 GLY A O 1
ATOM 812 N N . ALA A 1 103 ? -14.596 27.820 1.722 1.00 41.84 103 ALA A N 1
ATOM 813 C CA . ALA A 1 103 ? -13.744 28.610 2.619 1.00 41.84 103 ALA A CA 1
ATOM 814 C C . ALA A 1 103 ? -12.705 29.400 1.819 1.00 41.84 103 ALA A C 1
ATOM 816 O O . ALA A 1 103 ? -11.715 28.858 1.331 1.00 41.84 103 ALA A O 1
ATOM 817 N N . GLY A 1 104 ? -13.002 30.688 1.647 1.00 35.97 104 GLY A N 1
ATOM 818 C CA . GLY A 1 104 ? -12.223 31.639 0.873 1.00 35.97 104 GLY A CA 1
ATOM 819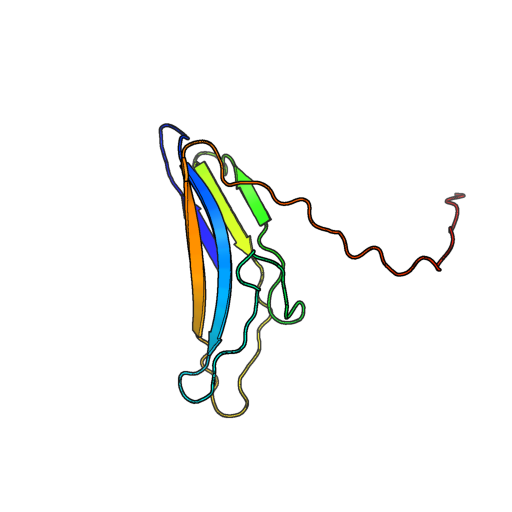 C C . GLY A 1 104 ? -10.813 31.890 1.411 1.00 35.97 104 GLY A C 1
ATOM 820 O O . GLY A 1 104 ? -10.550 31.869 2.609 1.00 35.97 104 GLY A O 1
ATOM 821 N N . THR A 1 105 ? -9.930 32.144 0.449 1.00 43.78 105 THR A N 1
ATOM 822 C CA . THR A 1 105 ? -8.759 33.032 0.468 1.00 43.78 105 THR A CA 1
ATOM 823 C C . THR A 1 105 ? -8.418 33.731 1.791 1.00 43.78 105 THR A C 1
ATOM 825 O O . THR A 1 105 ? -9.140 34.630 2.220 1.00 43.78 105 THR A O 1
ATOM 828 N N . TYR A 1 106 ? -7.218 33.467 2.316 1.00 41.50 106 TYR A N 1
ATOM 829 C CA . TYR A 1 106 ? -6.443 34.492 3.016 1.00 41.50 106 TYR A CA 1
ATOM 830 C C . TYR A 1 106 ? -5.180 34.794 2.209 1.00 41.50 106 TYR A C 1
ATOM 832 O O . TYR A 1 106 ? -4.337 33.929 1.981 1.00 41.50 106 TYR A O 1
ATOM 840 N N . SER A 1 107 ? -5.130 36.031 1.720 1.00 41.31 107 SER A N 1
ATOM 841 C CA . SER A 1 107 ? -4.029 36.632 0.978 1.00 41.31 107 SER A CA 1
ATOM 842 C C . SER A 1 107 ? -2.795 36.756 1.871 1.00 41.31 107 SER A C 1
ATOM 844 O O . SER A 1 107 ? -2.882 37.255 2.994 1.00 41.31 107 SER A O 1
ATOM 846 N N . SER A 1 108 ? -1.646 36.320 1.365 1.00 39.66 108 SER A N 1
ATOM 847 C CA . SER A 1 108 ? -0.339 36.598 1.948 1.00 39.66 108 SER A CA 1
ATOM 848 C C . SER A 1 108 ? 0.075 38.034 1.616 1.00 39.66 108 SER A C 1
ATOM 850 O O . SER A 1 108 ? 0.623 38.300 0.548 1.00 39.66 108 SER A O 1
ATOM 852 N N . HIS A 1 109 ? -0.163 38.944 2.554 1.00 42.84 109 HIS A N 1
ATOM 853 C CA . HIS A 1 109 ? 0.671 40.126 2.741 1.00 42.84 109 HIS A CA 1
ATOM 854 C C . HIS A 1 109 ? 1.372 39.979 4.089 1.00 42.84 109 HIS A C 1
ATOM 856 O O . HIS A 1 109 ? 0.732 40.181 5.117 1.00 42.84 109 HIS A O 1
ATOM 862 N N . GLN A 1 110 ? 2.648 39.595 4.074 1.00 40.81 110 GLN A N 1
ATOM 863 C CA . GLN A 1 110 ? 3.756 40.411 4.587 1.00 40.81 110 GLN A CA 1
ATOM 864 C C . GLN A 1 110 ? 5.088 39.759 4.216 1.00 40.81 110 GLN A C 1
ATOM 866 O O . GLN A 1 110 ? 5.204 38.527 4.402 1.00 40.81 110 GLN A O 1
#